Protein AF-A0A3M4Y975-F1 (afdb_monomer)

InterPro domains:
  IPR003778 Carboxyltransferase dom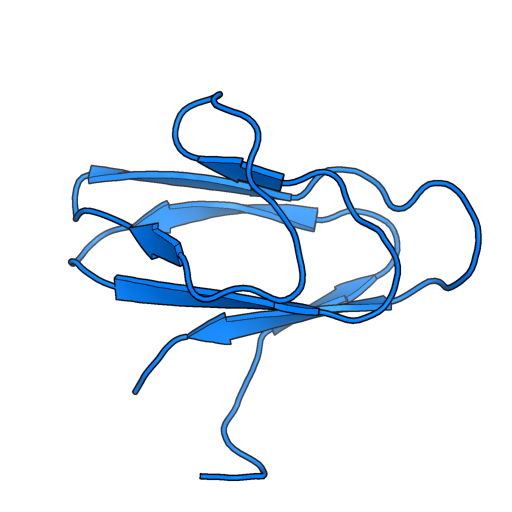ain, subdomain A and B [PF02626] (1-72)
  IPR052708 5-oxoprolinase subunit C [PTHR43309] (2-72)

Sequence (72 aa):
PEGCAALEITMSGPLLRFNTDAVVAVTGAHIPITLDGQACAMNTALFVSAGSTLSLGTIAGAGVRSYLCVRG

Structure (mmCIF, N/CA/C/O backbone):
data_AF-A0A3M4Y975-F1
#
_entry.id   AF-A0A3M4Y975-F1
#
loop_
_atom_site.group_PDB
_atom_site.id
_atom_site.type_symbol
_atom_site.label_atom_id
_atom_site.label_alt_id
_atom_site.label_comp_id
_atom_site.label_asym_id
_atom_site.label_entity_id
_atom_site.label_seq_id
_atom_site.pdbx_PDB_ins_code
_atom_site.Cartn_x
_atom_site.Cartn_y
_atom_site.Cartn_z
_atom_site.occupancy
_atom_site.B_iso_or_equiv
_atom_site.auth_seq_id
_atom_site.auth_comp_id
_atom_site.auth_asym_id
_atom_site.auth_atom_id
_atom_site.pdbx_PDB_model_num
ATOM 1 N N . PRO A 1 1 ? -12.383 -9.066 -2.739 1.00 88.06 1 PRO A N 1
ATOM 2 C CA . PRO A 1 1 ? -12.388 -9.890 -3.970 1.00 88.06 1 PRO A CA 1
ATOM 3 C C . PRO A 1 1 ? -11.411 -9.317 -5.0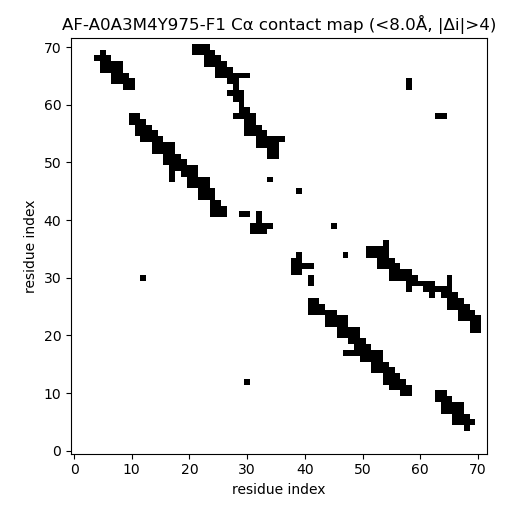00 1.00 88.06 1 PRO A C 1
ATOM 5 O O . PRO A 1 1 ? -10.917 -8.212 -4.788 1.00 88.06 1 PRO A O 1
ATOM 8 N N . GLU A 1 2 ? -11.143 -10.023 -6.099 1.00 91.69 2 GLU A N 1
ATOM 9 C CA . GLU A 1 2 ? -10.472 -9.404 -7.251 1.00 91.69 2 GLU A CA 1
ATOM 10 C C . GLU A 1 2 ? -11.315 -8.231 -7.790 1.00 91.69 2 GLU A C 1
ATOM 12 O O . GLU A 1 2 ? -12.543 -8.252 -7.696 1.00 91.69 2 GLU A O 1
ATOM 17 N N . GLY A 1 3 ? -10.659 -7.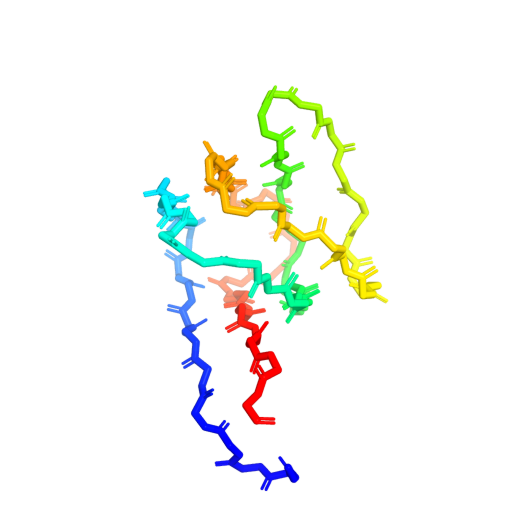181 -8.291 1.00 93.88 3 GLY A N 1
ATOM 18 C CA . GLY A 1 3 ? -11.328 -5.976 -8.795 1.00 93.88 3 GLY A CA 1
ATOM 19 C C . GLY A 1 3 ? -11.794 -4.990 -7.716 1.00 93.88 3 GLY A C 1
ATOM 20 O O . GLY A 1 3 ? -12.383 -3.963 -8.050 1.00 93.88 3 GLY A O 1
ATOM 21 N N . CYS A 1 4 ? -11.528 -5.257 -6.431 1.00 97.25 4 CYS A N 1
ATOM 22 C CA . CYS A 1 4 ? -11.713 -4.255 -5.380 1.00 97.25 4 CYS A CA 1
ATOM 23 C C . CYS A 1 4 ? -10.831 -3.024 -5.635 1.00 97.25 4 CYS A C 1
ATOM 25 O O . CYS A 1 4 ? -9.705 -3.142 -6.119 1.00 97.25 4 CYS A O 1
ATOM 27 N N . ALA A 1 5 ? -11.346 -1.847 -5.275 1.00 97.69 5 ALA A N 1
ATOM 28 C CA . ALA A 1 5 ? -10.621 -0.597 -5.436 1.00 97.69 5 ALA A CA 1
ATOM 29 C C . ALA A 1 5 ? -9.302 -0.605 -4.646 1.00 97.69 5 ALA A C 1
ATOM 31 O O . ALA A 1 5 ? -9.237 -1.074 -3.508 1.00 97.69 5 ALA A O 1
ATOM 32 N N . ALA A 1 6 ? -8.270 -0.038 -5.260 1.00 97.81 6 ALA A N 1
ATOM 33 C CA . ALA A 1 6 ? -6.951 0.171 -4.683 1.00 97.81 6 ALA A CA 1
ATOM 34 C C . ALA A 1 6 ? -6.432 1.547 -5.113 1.00 97.81 6 ALA A C 1
ATOM 36 O O . ALA A 1 6 ? -6.924 2.131 -6.081 1.00 97.81 6 ALA A O 1
ATOM 37 N N . LEU A 1 7 ? -5.433 2.063 -4.40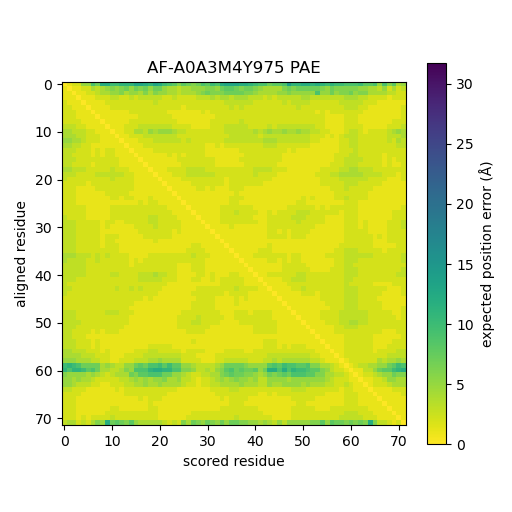0 1.00 98.06 7 LEU A N 1
ATOM 38 C CA . LEU A 1 7 ? -4.774 3.308 -4.775 1.00 98.06 7 LEU A CA 1
ATOM 39 C C . LEU A 1 7 ? -3.590 3.001 -5.698 1.00 98.06 7 LEU A C 1
ATOM 41 O O . LEU A 1 7 ? -2.627 2.360 -5.273 1.00 98.06 7 LEU A O 1
ATOM 45 N N . GLU A 1 8 ? -3.653 3.468 -6.945 1.00 98.38 8 GLU A N 1
ATOM 46 C CA . GLU A 1 8 ? -2.497 3.477 -7.847 1.00 98.38 8 GLU A CA 1
ATOM 47 C C . GLU A 1 8 ? -1.578 4.658 -7.509 1.00 98.38 8 GLU A C 1
ATOM 49 O O . GLU A 1 8 ? -2.026 5.791 -7.326 1.00 98.38 8 GLU A O 1
ATOM 54 N N . ILE A 1 9 ? -0.279 4.389 -7.450 1.00 98.12 9 ILE A N 1
ATOM 55 C CA . ILE A 1 9 ? 0.779 5.356 -7.169 1.00 98.12 9 ILE A CA 1
ATOM 56 C C . ILE A 1 9 ? 1.722 5.381 -8.363 1.00 98.12 9 ILE A C 1
ATOM 58 O O . ILE A 1 9 ? 2.252 4.338 -8.740 1.00 98.12 9 ILE A O 1
ATOM 62 N N . THR A 1 10 ? 1.958 6.561 -8.938 1.00 97.50 10 THR A N 1
ATOM 63 C CA . THR A 1 10 ? 2.860 6.743 -10.085 1.00 97.50 10 THR A CA 1
ATOM 64 C C . THR A 1 10 ? 4.071 7.577 -9.679 1.00 97.50 10 THR A C 1
ATOM 66 O O . THR A 1 10 ? 3.902 8.688 -9.187 1.00 97.50 10 THR A O 1
ATOM 69 N N . MET A 1 11 ? 5.281 7.068 -9.936 1.00 95.19 11 MET A N 1
ATOM 70 C CA . MET A 1 11 ? 6.582 7.661 -9.561 1.00 95.19 11 MET A CA 1
ATOM 71 C C . MET A 1 11 ? 6.815 7.820 -8.049 1.00 95.19 11 MET A C 1
ATOM 73 O O . MET A 1 11 ? 7.703 7.167 -7.507 1.00 95.19 11 MET A O 1
ATOM 77 N N . SER A 1 12 ? 6.037 8.659 -7.366 1.00 96.75 12 SER A N 1
ATOM 78 C CA . SER A 1 12 ? 6.198 8.978 -5.943 1.00 96.75 12 SER A CA 1
ATOM 79 C C . SER A 1 12 ? 4.896 8.773 -5.183 1.00 96.75 12 SER A C 1
ATOM 81 O O . SER A 1 12 ? 3.815 9.111 -5.666 1.00 96.75 12 SER A O 1
ATOM 83 N N . GLY A 1 13 ? 5.012 8.199 -3.991 1.00 96.75 13 GLY A N 1
ATOM 84 C CA . GLY A 1 13 ? 3.889 7.858 -3.139 1.00 96.75 13 GLY A CA 1
ATOM 85 C C . GLY A 1 13 ? 3.496 8.942 -2.135 1.00 96.75 13 GLY A C 1
ATOM 86 O O . GLY A 1 13 ? 4.242 9.893 -1.890 1.00 96.75 13 GLY A O 1
ATOM 87 N N . PRO A 1 14 ? 2.288 8.818 -1.563 1.00 98.12 14 PRO A N 1
ATOM 88 C CA . PRO A 1 14 ? 1.796 9.707 -0.522 1.00 98.12 14 PRO A CA 1
ATOM 89 C C . PRO A 1 14 ? 2.281 9.314 0.881 1.00 98.12 14 PRO A C 1
ATOM 91 O O . PRO A 1 14 ? 2.748 8.200 1.130 1.00 98.12 14 PRO A O 1
ATOM 94 N N . LEU A 1 15 ? 2.047 10.229 1.822 1.00 98.38 15 LEU A N 1
ATOM 95 C CA . LEU A 1 15 ? 2.017 9.964 3.258 1.00 98.38 15 LEU A CA 1
ATOM 96 C C . LEU A 1 15 ? 0.550 9.854 3.702 1.00 98.38 15 LEU A C 1
ATOM 98 O O . LEU A 1 15 ? -0.223 10.788 3.492 1.00 98.38 15 LEU A O 1
ATOM 102 N N . LEU A 1 16 ? 0.155 8.726 4.294 1.00 98.44 16 LEU A N 1
ATOM 103 C CA . LEU A 1 16 ? -1.242 8.413 4.617 1.00 98.44 16 LEU A CA 1
ATOM 104 C C . LEU A 1 16 ? -1.427 8.135 6.107 1.00 98.44 16 LEU A C 1
ATOM 106 O O . LEU A 1 16 ? -0.658 7.384 6.705 1.00 98.44 16 LEU A O 1
ATOM 110 N N . ARG A 1 17 ? -2.488 8.693 6.697 1.00 98.56 17 ARG A N 1
ATOM 111 C CA . ARG A 1 17 ? -2.820 8.533 8.117 1.00 98.56 17 ARG A CA 1
ATOM 112 C C . ARG A 1 17 ? -3.973 7.542 8.327 1.00 98.56 17 ARG A C 1
ATOM 114 O O . ARG A 1 17 ? -5.076 7.743 7.829 1.00 98.56 17 ARG A O 1
ATOM 121 N N . PHE A 1 18 ? -3.684 6.501 9.104 1.00 98.44 18 PHE A N 1
ATOM 122 C CA . PHE A 1 18 ? -4.564 5.468 9.659 1.00 98.44 18 PHE A CA 1
ATOM 123 C C . PHE A 1 18 ? -5.585 5.999 10.677 1.00 98.44 18 PHE A C 1
ATOM 125 O O . PHE A 1 18 ? -5.221 6.129 11.844 1.00 98.44 18 PHE A O 1
ATOM 132 N N . ASN A 1 19 ? -6.837 6.290 10.300 1.00 98.25 19 ASN A N 1
ATOM 133 C CA . ASN A 1 19 ? -7.881 6.684 11.269 1.00 98.25 19 ASN A CA 1
ATOM 134 C C . ASN A 1 19 ? -8.505 5.497 12.026 1.00 98.25 19 ASN A C 1
ATOM 136 O O . ASN A 1 19 ? -9.073 5.687 13.098 1.00 98.25 19 ASN A O 1
ATOM 140 N N . THR A 1 20 ? -8.392 4.286 11.484 1.00 98.25 20 THR A N 1
ATOM 141 C CA . THR A 1 20 ? -8.843 3.028 12.095 1.00 98.25 20 THR A CA 1
ATOM 142 C C . THR A 1 20 ? -7.786 1.954 11.872 1.00 98.25 20 THR A C 1
ATOM 144 O O . THR A 1 20 ? -6.937 2.109 10.990 1.00 98.25 20 THR A O 1
ATOM 147 N N . ASP A 1 21 ? -7.862 0.858 12.627 1.00 98.62 21 ASP A N 1
ATOM 148 C CA . ASP A 1 21 ? -7.040 -0.321 12.362 1.00 98.62 21 ASP A CA 1
ATOM 149 C C . ASP A 1 21 ? -7.304 -0.826 10.939 1.00 98.62 21 ASP A C 1
ATOM 151 O O . ASP A 1 21 ? -8.448 -0.859 10.473 1.00 98.62 21 ASP A O 1
ATOM 155 N N . ALA A 1 22 ? -6.240 -1.211 10.243 1.00 98.56 22 ALA A N 1
ATOM 156 C CA . ALA A 1 22 ? -6.303 -1.674 8.868 1.00 98.56 22 ALA A CA 1
ATOM 157 C C . ALA A 1 22 ? -5.283 -2.783 8.602 1.00 98.56 22 ALA A C 1
ATOM 159 O O . ALA A 1 22 ? -4.246 -2.891 9.253 1.00 98.56 22 ALA A O 1
ATOM 160 N N . VAL A 1 23 ? -5.572 -3.593 7.585 1.00 98.62 23 VAL A N 1
ATOM 161 C CA . VAL A 1 23 ? -4.589 -4.487 6.970 1.00 98.62 23 VAL A CA 1
ATOM 162 C C . VAL A 1 23 ? -4.391 -4.024 5.540 1.00 98.62 23 VAL A C 1
ATOM 164 O O . VAL A 1 23 ? -5.363 -3.901 4.793 1.00 98.62 23 VAL A O 1
ATOM 167 N N . VAL A 1 24 ? -3.144 -3.762 5.167 1.00 98.62 24 VAL A N 1
ATOM 168 C CA . VAL A 1 24 ? -2.788 -3.256 3.840 1.00 98.62 24 VAL A CA 1
ATOM 169 C C . VAL A 1 24 ? -1.729 -4.113 3.175 1.00 98.62 24 VAL A C 1
ATOM 171 O O . VAL A 1 24 ? -1.000 -4.842 3.839 1.00 98.62 24 VAL A O 1
ATOM 174 N N . ALA A 1 25 ? -1.627 -4.011 1.858 1.00 98.50 25 ALA A N 1
ATOM 175 C CA . ALA A 1 25 ? -0.525 -4.581 1.097 1.00 98.50 25 ALA A CA 1
ATOM 176 C C . ALA A 1 25 ? -0.122 -3.613 -0.011 1.00 98.50 25 ALA A C 1
ATOM 178 O O . ALA A 1 25 ? -0.978 -2.978 -0.628 1.00 98.50 25 ALA A O 1
ATOM 179 N N . VAL A 1 26 ? 1.179 -3.522 -0.276 1.00 98.31 26 VAL A N 1
ATOM 180 C CA . VAL A 1 26 ? 1.721 -2.717 -1.373 1.00 98.31 26 VAL A CA 1
ATOM 181 C C . VAL A 1 26 ? 2.429 -3.635 -2.355 1.00 98.31 26 VAL A C 1
ATOM 183 O O . VAL A 1 26 ? 3.259 -4.454 -1.956 1.00 98.31 26 VAL A O 1
ATOM 186 N N . THR A 1 27 ? 2.092 -3.504 -3.634 1.00 97.75 27 THR A N 1
ATOM 187 C CA . THR A 1 27 ? 2.581 -4.368 -4.719 1.00 97.75 27 THR A CA 1
ATOM 188 C C . THR A 1 27 ? 2.963 -3.547 -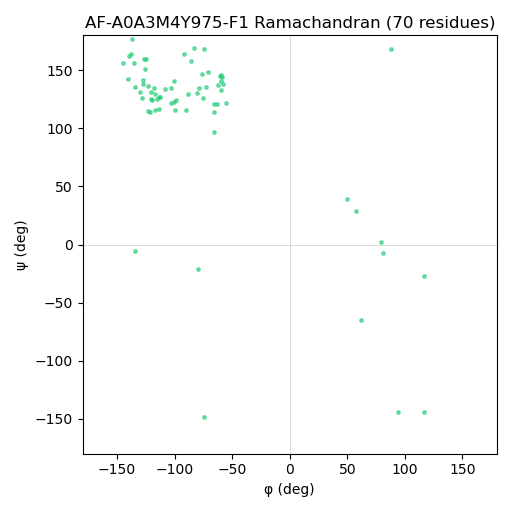5.956 1.00 97.75 27 THR A C 1
ATOM 190 O O . THR A 1 27 ? 2.792 -2.326 -5.973 1.00 97.75 27 THR A O 1
ATOM 193 N N . GLY A 1 28 ? 3.489 -4.198 -6.997 1.00 97.44 28 GLY A N 1
ATOM 194 C CA . GLY A 1 28 ? 3.898 -3.551 -8.248 1.00 97.44 28 GLY A CA 1
ATOM 195 C C . GLY A 1 28 ? 5.378 -3.169 -8.262 1.00 97.44 28 GLY A C 1
ATOM 196 O O . GLY A 1 28 ? 6.213 -3.913 -7.747 1.00 97.44 28 GLY A O 1
ATOM 197 N N . ALA A 1 29 ? 5.707 -2.031 -8.880 1.00 97.81 29 ALA A N 1
ATOM 198 C CA . ALA A 1 29 ? 7.075 -1.521 -8.921 1.00 97.81 29 ALA A CA 1
ATOM 199 C C . ALA A 1 29 ? 7.613 -1.298 -7.502 1.00 97.81 29 ALA A C 1
ATOM 201 O O . ALA A 1 29 ? 6.866 -0.905 -6.602 1.00 97.81 29 ALA A O 1
ATOM 202 N N . HIS A 1 30 ? 8.907 -1.550 -7.301 1.00 97.00 30 HIS A N 1
ATOM 203 C CA . HIS A 1 30 ? 9.497 -1.437 -5.976 1.00 97.00 30 HIS A CA 1
ATOM 204 C C . HIS A 1 30 ? 9.483 0.019 -5.491 1.00 97.00 30 HIS A C 1
ATOM 206 O O . HIS A 1 30 ? 10.080 0.900 -6.111 1.00 97.00 30 HIS A O 1
ATOM 212 N N . ILE A 1 31 ? 8.831 0.253 -4.356 1.00 97.81 31 ILE A N 1
ATOM 213 C CA . ILE A 1 31 ? 8.712 1.551 -3.695 1.00 97.81 31 ILE A CA 1
ATOM 214 C C . ILE A 1 31 ? 9.096 1.378 -2.220 1.00 97.81 31 ILE A C 1
ATOM 216 O O . ILE A 1 31 ? 8.613 0.441 -1.584 1.00 97.81 31 ILE A O 1
ATOM 220 N N . PRO A 1 32 ? 9.966 2.231 -1.647 1.00 97.81 32 PRO A N 1
ATOM 221 C CA . PRO A 1 32 ? 10.253 2.183 -0.218 1.00 97.81 32 PRO A CA 1
ATOM 222 C C . PRO A 1 32 ? 8.979 2.418 0.597 1.00 97.81 32 PRO A C 1
ATOM 224 O O . PRO A 1 32 ? 8.242 3.368 0.327 1.00 97.81 32 PRO A O 1
ATOM 227 N N . ILE A 1 33 ? 8.740 1.577 1.602 1.00 98.25 33 ILE A N 1
ATOM 228 C CA . ILE A 1 33 ? 7.576 1.668 2.488 1.00 98.25 33 ILE A CA 1
ATOM 229 C C . ILE A 1 33 ? 8.073 1.849 3.907 1.00 98.25 33 ILE A C 1
ATOM 231 O O . ILE A 1 33 ? 8.914 1.072 4.367 1.00 98.25 33 ILE A O 1
ATOM 235 N N . THR A 1 34 ? 7.520 2.826 4.618 1.00 98.69 34 THR A N 1
ATOM 236 C CA . THR A 1 34 ? 7.696 2.912 6.066 1.00 98.69 34 THR A CA 1
ATOM 237 C C . THR A 1 34 ? 6.361 3.030 6.783 1.0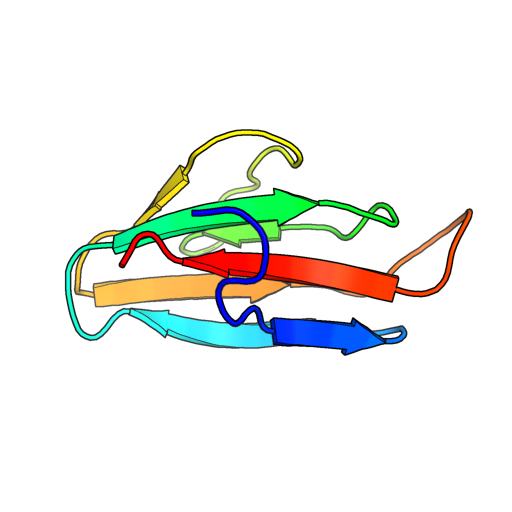0 98.69 34 THR A C 1
ATOM 239 O O . THR A 1 34 ? 5.447 3.702 6.311 1.00 98.69 34 THR A O 1
ATOM 242 N N . LEU A 1 35 ? 6.252 2.375 7.934 1.00 98.75 35 LEU A N 1
ATOM 243 C CA . LEU A 1 35 ? 5.145 2.503 8.871 1.00 98.75 35 LEU A CA 1
ATOM 244 C C . LEU A 1 35 ? 5.690 3.141 10.144 1.00 98.75 35 LEU A C 1
ATOM 246 O O . LEU A 1 35 ? 6.591 2.588 10.769 1.00 98.75 35 LEU A O 1
ATOM 250 N N . ASP A 1 36 ? 5.208 4.337 10.479 1.00 98.50 36 ASP A N 1
ATOM 251 C CA . ASP A 1 36 ? 5.714 5.137 11.603 1.00 98.50 36 ASP A CA 1
ATOM 252 C C . ASP A 1 36 ? 7.252 5.282 11.582 1.00 98.50 36 ASP A C 1
ATOM 254 O O . ASP A 1 36 ? 7.944 5.214 12.597 1.00 98.50 36 ASP A O 1
ATOM 258 N N . GLY A 1 37 ? 7.805 5.447 10.375 1.00 98.31 37 GLY A N 1
ATOM 259 C CA . GLY A 1 37 ? 9.244 5.571 10.133 1.00 98.31 37 GLY A CA 1
ATOM 260 C C . GLY A 1 37 ? 10.018 4.247 10.086 1.00 98.31 37 GLY A C 1
ATOM 261 O O . GLY A 1 37 ? 11.182 4.261 9.693 1.00 98.31 37 GLY A O 1
ATOM 262 N N . GLN A 1 38 ? 9.401 3.107 10.410 1.00 98.56 38 GLN A N 1
ATOM 263 C CA . GLN A 1 38 ? 10.036 1.787 10.324 1.00 98.56 38 GLN A CA 1
ATOM 264 C C . GLN A 1 38 ? 9.853 1.166 8.940 1.00 98.56 38 GLN A C 1
ATOM 266 O O . GLN A 1 38 ? 8.736 1.090 8.430 1.00 98.56 38 GLN A O 1
ATOM 271 N N . ALA A 1 39 ? 10.945 0.705 8.328 1.00 98.38 39 ALA A N 1
ATOM 272 C CA . ALA A 1 39 ? 10.903 0.079 7.010 1.00 98.38 39 ALA A CA 1
ATOM 273 C C . ALA A 1 39 ? 10.050 -1.199 7.014 1.00 98.38 39 ALA A C 1
ATOM 275 O O . ALA A 1 39 ? 10.151 -2.026 7.918 1.00 98.38 39 ALA A O 1
ATOM 276 N N . CYS A 1 40 ? 9.229 -1.362 5.979 1.00 98.25 40 CYS A N 1
ATOM 277 C CA . CYS A 1 40 ? 8.339 -2.505 5.803 1.00 98.25 40 CYS A CA 1
ATOM 278 C C . CYS A 1 40 ? 8.576 -3.176 4.447 1.00 98.25 40 CYS A C 1
ATOM 280 O O . CYS A 1 40 ? 8.956 -2.527 3.472 1.00 98.25 40 CYS A O 1
ATOM 282 N N . ALA A 1 41 ? 8.330 -4.484 4.379 1.00 97.44 41 ALA A N 1
ATOM 283 C CA . ALA A 1 41 ? 8.436 -5.229 3.132 1.00 97.44 41 ALA A CA 1
ATOM 284 C C . ALA A 1 41 ? 7.235 -4.960 2.207 1.00 97.44 41 ALA A C 1
ATOM 286 O O . ALA A 1 41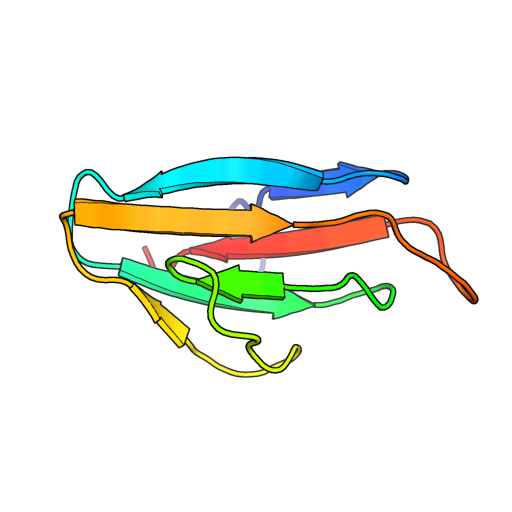 ? 6.104 -4.786 2.661 1.00 97.4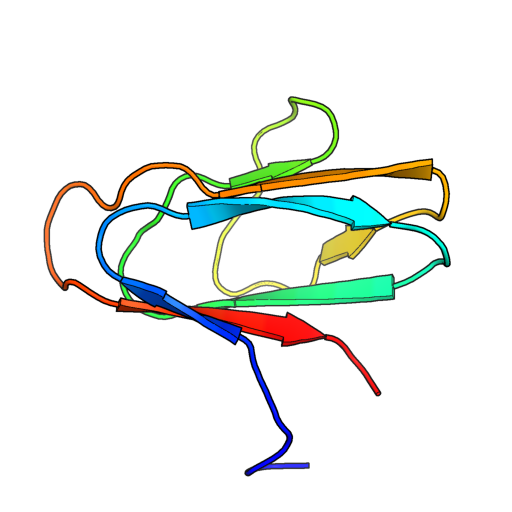4 41 ALA A O 1
ATOM 287 N N . MET A 1 42 ? 7.486 -4.976 0.897 1.00 97.62 42 MET A N 1
ATOM 288 C CA . MET A 1 42 ? 6.444 -5.087 -0.127 1.00 97.62 42 MET A CA 1
ATOM 289 C C . MET A 1 42 ? 5.891 -6.511 -0.214 1.00 97.62 42 MET A C 1
ATOM 291 O O . MET A 1 42 ? 6.492 -7.455 0.296 1.00 97.62 42 MET A O 1
ATOM 295 N N . ASN A 1 43 ? 4.774 -6.669 -0.929 1.00 98.06 43 ASN A N 1
ATOM 296 C CA . ASN A 1 43 ? 4.174 -7.964 -1.271 1.00 98.06 43 ASN A CA 1
ATOM 297 C C . ASN A 1 43 ? 3.841 -8.834 -0.046 1.00 98.06 43 ASN A C 1
ATOM 299 O O . ASN A 1 43 ? 3.830 -10.059 -0.123 1.00 98.06 43 ASN A O 1
ATOM 303 N N . THR A 1 44 ? 3.561 -8.191 1.085 1.00 98.00 44 THR A N 1
ATOM 304 C CA . THR A 1 44 ? 3.122 -8.831 2.322 1.00 98.00 44 THR A CA 1
ATOM 305 C C . THR A 1 44 ? 1.958 -8.050 2.921 1.00 98.00 44 THR A C 1
ATOM 307 O O . THR A 1 44 ? 1.792 -6.857 2.650 1.00 98.00 44 THR A O 1
ATOM 310 N N . ALA A 1 45 ? 1.145 -8.728 3.727 1.00 98.31 45 ALA A N 1
ATOM 311 C CA . ALA A 1 45 ? 0.112 -8.079 4.515 1.00 98.31 45 ALA A CA 1
ATOM 312 C C . ALA A 1 45 ? 0.755 -7.369 5.714 1.00 98.31 45 ALA A C 1
ATOM 314 O O . ALA A 1 45 ? 1.480 -7.982 6.498 1.00 98.31 45 ALA A O 1
ATOM 315 N N . LEU A 1 46 ? 0.467 -6.080 5.860 1.00 98.44 46 LEU A N 1
ATOM 316 C CA . LEU A 1 46 ? 0.929 -5.229 6.948 1.00 98.44 46 LEU A CA 1
ATOM 317 C C . LEU A 1 46 ? -0.268 -4.835 7.808 1.00 98.44 46 LEU A C 1
ATOM 319 O O . LEU A 1 46 ? -1.262 -4.320 7.294 1.00 98.44 46 LEU A O 1
ATOM 323 N N . PHE A 1 47 ? -0.167 -5.065 9.114 1.00 98.56 47 PHE A N 1
ATOM 324 C CA . PHE A 1 47 ? -1.112 -4.506 10.074 1.00 98.56 47 PHE A CA 1
ATOM 325 C C . PHE A 1 47 ? -0.729 -3.055 10.373 1.00 98.56 47 PHE A C 1
ATOM 327 O O . PHE A 1 47 ? 0.431 -2.762 10.659 1.00 98.56 47 PHE A O 1
ATOM 334 N N . VAL A 1 48 ? -1.707 -2.159 10.294 1.00 98.56 48 VAL A N 1
ATOM 335 C CA . VAL A 1 48 ? -1.563 -0.723 10.529 1.00 98.56 48 VAL A CA 1
ATOM 336 C C . VAL A 1 48 ? -2.542 -0.343 11.628 1.00 98.56 48 VAL A C 1
ATOM 338 O O . VAL A 1 48 ? -3.753 -0.443 11.436 1.00 98.56 48 VAL A O 1
ATOM 341 N N . SER A 1 49 ? -2.026 0.088 12.773 1.00 98.62 49 SER A N 1
ATOM 342 C CA . SER A 1 49 ? -2.862 0.524 13.890 1.00 98.62 49 SER A CA 1
ATOM 343 C C . SER A 1 49 ? -3.552 1.855 13.580 1.00 98.62 49 SER A C 1
ATOM 345 O O . SER A 1 49 ? -2.986 2.734 12.918 1.00 98.62 49 SER A O 1
ATOM 347 N N . ALA A 1 50 ? -4.748 2.062 14.128 1.00 98.62 50 ALA A N 1
ATOM 348 C CA . ALA A 1 50 ? -5.347 3.383 14.237 1.00 98.62 50 ALA A CA 1
ATOM 349 C C . ALA A 1 50 ? -4.360 4.294 14.969 1.00 98.62 50 ALA A C 1
ATOM 351 O O . ALA A 1 50 ? -3.948 4.000 16.088 1.00 98.62 50 ALA A O 1
ATOM 352 N N . GLY A 1 51 ? -3.941 5.392 14.351 1.00 98.62 51 GLY A N 1
ATOM 353 C CA . GLY A 1 51 ? -2.823 6.162 14.915 1.00 98.62 51 GLY A CA 1
ATOM 354 C C . GLY A 1 51 ? -1.584 6.214 14.026 1.00 98.62 51 GLY A C 1
ATOM 355 O O . GLY A 1 51 ? -0.853 7.205 14.050 1.00 98.62 51 GLY A O 1
ATOM 356 N N . SER A 1 52 ? -1.402 5.207 13.185 1.00 98.69 52 SER A N 1
ATOM 357 C CA . SER A 1 52 ? -0.179 5.075 12.413 1.00 98.69 52 SER A CA 1
ATOM 358 C C . SER A 1 52 ? -0.204 5.858 11.106 1.00 98.69 52 SER A C 1
ATOM 360 O O . SER A 1 52 ? -1.260 6.200 10.557 1.00 98.69 52 SER A O 1
ATOM 362 N N . THR A 1 53 ? 0.993 6.140 10.607 1.00 98.75 53 THR A N 1
ATOM 363 C CA . THR A 1 53 ? 1.246 6.801 9.331 1.00 98.75 53 THR A CA 1
ATOM 364 C C . THR A 1 53 ? 2.054 5.881 8.420 1.00 98.75 53 THR A C 1
ATOM 366 O O . THR A 1 53 ? 3.146 5.444 8.780 1.00 98.75 53 THR A O 1
ATOM 369 N N . LEU A 1 54 ? 1.532 5.611 7.224 1.00 98.62 54 LEU A N 1
ATOM 370 C CA . LEU A 1 54 ? 2.217 4.861 6.173 1.00 98.62 54 LEU A CA 1
ATOM 371 C C . LEU A 1 54 ? 2.815 5.844 5.166 1.00 98.62 54 LEU A C 1
ATOM 373 O O . LEU A 1 54 ? 2.094 6.668 4.603 1.00 98.62 54 LEU A O 1
ATOM 377 N N . SER A 1 55 ? 4.116 5.746 4.924 1.00 98.69 55 SER A N 1
ATOM 378 C CA . SER A 1 55 ? 4.824 6.520 3.909 1.00 98.69 55 SER A CA 1
ATOM 379 C C . SER A 1 55 ? 5.213 5.629 2.742 1.00 98.69 55 SER A C 1
ATOM 381 O O . SER A 1 55 ? 5.754 4.537 2.933 1.00 98.69 55 SER A O 1
ATOM 383 N N . LEU A 1 56 ? 4.961 6.119 1.533 1.00 98.19 56 LEU A N 1
ATOM 384 C CA . LEU A 1 56 ? 5.362 5.493 0.284 1.00 98.19 56 LEU A CA 1
ATOM 385 C C . LEU A 1 56 ? 6.333 6.438 -0.415 1.00 98.19 56 LEU A C 1
ATOM 387 O O . LEU A 1 56 ? 5.977 7.564 -0.747 1.00 98.19 56 LEU A O 1
ATOM 391 N N . GLY A 1 57 ? 7.576 5.994 -0.581 1.00 97.62 57 GLY A N 1
ATOM 392 C CA . GLY A 1 57 ? 8.661 6.814 -1.110 1.00 97.62 57 GLY A CA 1
ATOM 393 C C . GLY A 1 57 ? 8.577 7.048 -2.619 1.00 97.62 57 GLY A C 1
ATOM 394 O O . GLY A 1 57 ? 7.510 7.094 -3.223 1.00 97.62 57 GLY A O 1
ATOM 395 N N . THR A 1 58 ? 9.737 7.173 -3.254 1.00 97.19 58 THR A N 1
ATOM 396 C CA . THR A 1 58 ? 9.841 7.273 -4.714 1.00 97.19 58 THR A CA 1
ATOM 397 C C . THR A 1 58 ? 10.307 5.941 -5.283 1.00 97.19 58 THR A C 1
ATOM 399 O O . THR A 1 58 ? 11.242 5.333 -4.760 1.00 97.19 58 THR A O 1
ATOM 402 N N . ILE A 1 59 ? 9.658 5.490 -6.354 1.00 95.25 59 ILE A N 1
ATOM 403 C CA . ILE A 1 59 ? 10.068 4.315 -7.120 1.00 95.25 59 ILE A CA 1
ATOM 404 C C . ILE A 1 59 ? 11.443 4.601 -7.721 1.00 95.25 59 ILE A C 1
ATOM 406 O O . ILE A 1 59 ? 11.622 5.546 -8.489 1.00 95.25 59 ILE A O 1
ATOM 410 N N . ALA A 1 60 ? 12.414 3.764 -7.373 1.00 86.44 60 ALA A N 1
ATOM 411 C CA . ALA A 1 60 ? 13.754 3.804 -7.932 1.00 86.44 60 ALA A CA 1
ATOM 412 C C . ALA A 1 60 ? 14.037 2.449 -8.584 1.00 86.44 60 ALA A C 1
ATOM 414 O O . ALA A 1 60 ? 14.103 1.429 -7.899 1.00 86.44 60 ALA A O 1
ATOM 415 N N . GLY A 1 61 ? 14.180 2.431 -9.909 1.00 88.38 61 GLY A N 1
ATOM 416 C CA . GLY A 1 61 ? 14.464 1.219 -10.677 1.00 88.38 61 GLY A CA 1
ATOM 417 C C . GLY A 1 61 ? 13.354 0.851 -11.657 1.00 88.38 61 GLY A C 1
ATOM 418 O O . GLY A 1 61 ? 12.769 1.717 -12.302 1.00 88.38 61 GLY A O 1
ATOM 419 N N . ALA A 1 62 ? 13.123 -0.450 -11.829 1.00 93.12 62 ALA A N 1
ATOM 420 C CA . ALA A 1 62 ? 12.214 -0.963 -12.845 1.00 93.12 62 ALA A CA 1
ATOM 421 C C . ALA A 1 62 ? 10.737 -0.718 -12.494 1.00 93.12 62 ALA A C 1
ATOM 423 O O . ALA A 1 62 ? 10.283 -1.011 -11.386 1.00 93.12 62 ALA A O 1
ATOM 424 N N . GLY A 1 63 ? 9.976 -0.271 -13.494 1.00 95.81 63 GLY A N 1
ATOM 425 C CA . GLY A 1 63 ? 8.553 0.025 -13.362 1.00 95.81 63 GLY A CA 1
ATOM 426 C C . GLY A 1 63 ? 8.278 1.458 -12.907 1.00 95.81 63 GLY A C 1
ATOM 427 O O . GLY A 1 63 ? 9.176 2.203 -12.533 1.00 95.81 63 GLY A O 1
ATOM 428 N N . VAL A 1 64 ? 7.010 1.860 -13.001 1.00 96.50 64 VAL A N 1
ATOM 429 C CA . VAL A 1 64 ? 6.582 3.250 -12.752 1.00 96.50 64 VAL A CA 1
ATOM 430 C C . VAL A 1 64 ? 5.333 3.364 -11.881 1.00 96.50 64 VAL A C 1
ATOM 432 O O . VAL A 1 64 ? 4.943 4.477 -11.530 1.00 96.50 64 VAL A O 1
ATOM 435 N N . ARG A 1 65 ? 4.711 2.226 -11.541 1.00 98.12 65 ARG A N 1
ATOM 436 C CA . ARG A 1 65 ? 3.457 2.145 -10.789 1.00 98.12 65 ARG A CA 1
ATOM 437 C C . ARG A 1 65 ? 3.522 1.110 -9.677 1.00 98.12 65 ARG A C 1
ATOM 439 O O . ARG A 1 65 ? 3.938 -0.026 -9.917 1.00 98.12 65 ARG A O 1
ATOM 446 N N . SER A 1 66 ? 3.029 1.496 -8.511 1.00 98.06 66 SER A N 1
ATOM 447 C CA . SER A 1 66 ? 2.786 0.617 -7.367 1.00 98.06 66 SER A CA 1
ATOM 448 C C . SER A 1 66 ? 1.327 0.740 -6.937 1.00 98.06 66 SER A C 1
ATOM 450 O O . SER A 1 66 ? 0.659 1.725 -7.250 1.00 98.06 66 SER A O 1
ATOM 452 N N . TYR A 1 67 ? 0.829 -0.255 -6.212 1.00 98.31 67 TYR A N 1
ATOM 453 C CA . TYR A 1 67 ? -0.571 -0.335 -5.806 1.00 98.31 67 TYR A CA 1
ATOM 454 C C . TYR A 1 67 ? -0.662 -0.568 -4.306 1.00 98.31 67 TYR A C 1
ATOM 456 O O . TYR A 1 67 ? -0.074 -1.527 -3.808 1.00 98.31 67 TYR A O 1
ATOM 464 N N . LEU A 1 68 ? -1.406 0.286 -3.604 1.00 98.50 68 LEU A N 1
ATOM 465 C CA . LEU A 1 68 ? -1.772 0.102 -2.201 1.00 98.50 68 LEU A CA 1
ATOM 466 C C . LEU A 1 68 ? -3.196 -0.456 -2.119 1.00 98.50 68 LEU A C 1
ATOM 468 O O . LEU A 1 68 ? -4.165 0.219 -2.470 1.00 98.50 68 LEU A O 1
ATOM 472 N N . CYS A 1 69 ? -3.311 -1.674 -1.606 1.00 98.56 69 CYS A N 1
ATOM 473 C CA . CYS A 1 69 ? -4.575 -2.335 -1.316 1.00 98.56 69 CYS A CA 1
ATOM 474 C C . CYS A 1 69 ? -4.886 -2.227 0.179 1.00 98.56 69 CYS A C 1
ATOM 476 O O . CYS A 1 69 ? -3.996 -2.402 1.012 1.00 98.56 69 CYS A O 1
ATOM 478 N N . VAL A 1 70 ? -6.156 -2.005 0.517 1.00 97.81 70 VAL A N 1
ATOM 479 C CA . VAL A 1 70 ? -6.666 -2.019 1.896 1.00 97.81 70 VAL A CA 1
ATOM 480 C C . VAL A 1 70 ? -7.703 -3.132 2.005 1.00 97.81 70 VAL A C 1
ATOM 482 O O . VAL A 1 70 ? -8.547 -3.280 1.122 1.00 97.81 70 VAL A O 1
ATOM 485 N N . ARG A 1 71 ? -7.641 -3.936 3.069 1.00 98.00 71 ARG A N 1
ATOM 486 C CA . ARG A 1 71 ? -8.659 -4.953 3.351 1.00 98.00 71 ARG A CA 1
ATOM 487 C C . ARG A 1 71 ? -9.995 -4.270 3.668 1.00 98.00 71 ARG A C 1
ATOM 489 O O . ARG A 1 71 ? -10.095 -3.595 4.690 1.00 98.00 71 ARG A O 1
ATOM 496 N N . GLY A 1 72 ? -10.983 -4.475 2.796 1.00 93.81 72 GLY A N 1
ATOM 497 C CA . GLY A 1 72 ? -12.392 -4.119 3.009 1.00 93.81 72 GLY A CA 1
ATOM 498 C C . GLY A 1 72 ? -13.268 -5.316 3.342 1.00 93.81 72 GLY A C 1
ATOM 499 O O . GLY A 1 72 ? -12.725 -6.440 3.473 1.00 93.81 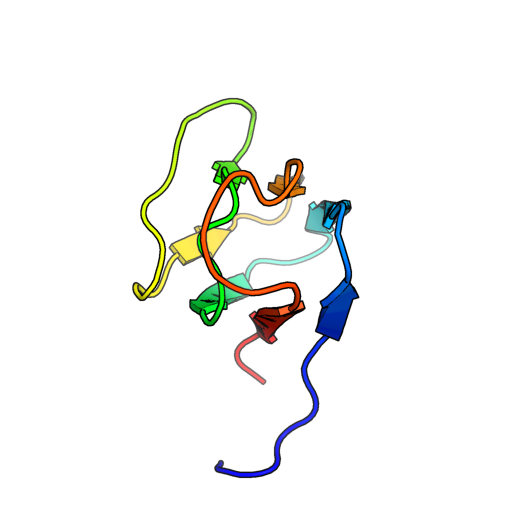72 GLY A O 1
#

Nearest PDB structures (foldseek):
  5i8i-assembly2_D  TM=9.852E-01  e=3.081E-05  Kluyveromyces lactis NRRL Y-1140
  3va7-assembly1_A  TM=9.857E-01  e=4.713E-05  Kluyveromyces lactis NRRL Y-1140
  3opf-assembly3_C  TM=9.149E-01  e=8.310E-04  Thermus thermophilus HB8
  3ore-assembly1_A  TM=9.356E-01  e=1.491E-03  Thermus thermophilus HB8
  3opf-assembly1_A  TM=9.150E-01  e=1.028E-03  Thermus thermophilus HB8

pLDDT: mean 97.3, std 2.43, range [86.44, 98.75]

Mean predicted aligned error: 2.19 Å

Solvent-accessible surface area (backbone atoms only — not comparable to full-atom values): 4140 Å² total; per-residue (Å²): 117,90,90,58,82,61,50,79,32,61,51,53,44,63,79,44,78,32,86,49,70,45,44,32,35,39,41,75,29,58,54,54,35,26,51,73,82,41,79,52,77,67,77,40,86,40,83,41,52,52,78,35,38,42,37,33,41,56,52,74,72,72,70,57,45,28,37,45,39,62,71,126

Organism: NCBI:txid235276

Secondary structure (DSSP, 8-state):
-TT---EEEESBPPEEE-SS-EEEEEEES---EEETTEEE-SSS-EEE-TT-EEEE-B--SS-SEEEEEE--

Radius of gyration: 11.49 Å; Cα contacts (8 Å, |Δi|>4): 160; chains: 1; bounding box: 27×20×28 Å

Foldseek 3Di:
DPPPDWDKDFFFDDKDAAQAKWKKAKDDADWFKDKQNHTDDHPDIDIHHRGIIIGTGGRDDPDTIMIMDIDD